Protein AF-A0A8K0P2L7-F1 (afdb_monomer_lite)

Structure (mmCIF, N/CA/C/O backbone):
data_AF-A0A8K0P2L7-F1
#
_entry.id   AF-A0A8K0P2L7-F1
#
loop_
_atom_site.group_PDB
_atom_site.id
_atom_site.type_symbol
_atom_site.label_atom_id
_atom_site.label_alt_id
_atom_site.label_comp_id
_atom_site.label_asym_id
_atom_site.label_entity_id
_atom_site.label_seq_id
_atom_site.pdbx_PDB_ins_code
_atom_site.Cartn_x
_atom_site.Cartn_y
_atom_site.Cartn_z
_atom_site.occupancy
_atom_site.B_iso_or_equiv
_atom_site.auth_seq_id
_atom_site.auth_comp_id
_atom_site.auth_asym_id
_atom_site.auth_atom_id
_atom_site.pdbx_PDB_model_num
ATOM 1 N N . MET A 1 1 ? 2.813 3.878 -23.307 1.00 65.50 1 MET A N 1
ATOM 2 C CA . MET A 1 1 ? 2.530 2.585 -22.646 1.00 65.50 1 MET A CA 1
ATOM 3 C C . MET A 1 1 ? 1.794 2.902 -21.354 1.00 65.50 1 MET A C 1
ATOM 5 O O . MET A 1 1 ? 2.188 3.857 -20.702 1.00 65.50 1 MET A O 1
ATOM 9 N N . ASP A 1 2 ? 0.706 2.200 -21.040 1.00 78.62 2 ASP A N 1
ATOM 10 C CA . ASP A 1 2 ? -0.056 2.421 -19.802 1.00 78.62 2 ASP A CA 1
ATOM 11 C C . ASP A 1 2 ? 0.559 1.579 -18.675 1.00 78.62 2 ASP A C 1
ATOM 13 O O . ASP A 1 2 ? 0.504 0.353 -18.743 1.00 78.62 2 ASP A O 1
ATOM 17 N N . LEU A 1 3 ? 1.188 2.238 -17.697 1.00 82.69 3 LEU A N 1
ATOM 18 C CA . LEU A 1 3 ? 1.918 1.606 -16.586 1.00 82.69 3 LEU A CA 1
ATOM 19 C C . LEU A 1 3 ? 1.043 1.357 -15.349 1.00 82.69 3 LEU A C 1
ATOM 21 O O . LEU A 1 3 ? 1.538 0.894 -14.324 1.00 82.69 3 LEU A O 1
ATOM 25 N N . ARG A 1 4 ? -0.254 1.668 -15.427 1.00 87.62 4 ARG A N 1
ATOM 26 C CA . ARG A 1 4 ? -1.187 1.476 -14.314 1.00 87.62 4 ARG A CA 1
ATOM 27 C C . ARG A 1 4 ? -1.391 0.001 -14.006 1.00 87.62 4 ARG A C 1
ATOM 29 O O . ARG A 1 4 ? -1.474 -0.832 -14.912 1.00 87.62 4 ARG A O 1
ATOM 36 N N . MET A 1 5 ? -1.571 -0.295 -12.724 1.00 82.06 5 MET A N 1
ATOM 37 C CA . MET A 1 5 ? -1.942 -1.613 -12.228 1.00 82.06 5 MET A CA 1
ATOM 38 C C . MET A 1 5 ? -3.303 -2.003 -12.808 1.00 82.06 5 MET A C 1
ATOM 40 O O . MET A 1 5 ? -4.301 -1.305 -12.616 1.00 82.06 5 MET A O 1
ATOM 44 N N . LYS A 1 6 ? -3.311 -3.103 -13.563 1.00 79.12 6 LYS A N 1
ATOM 45 C CA . LYS A 1 6 ? -4.465 -3.557 -14.341 1.00 79.12 6 LYS A CA 1
ATOM 46 C C . LYS A 1 6 ? -5.395 -4.421 -13.506 1.00 79.12 6 LYS A C 1
ATOM 48 O O . LYS A 1 6 ? -4.976 -5.490 -13.077 1.00 79.12 6 LYS A O 1
ATOM 53 N N . HIS A 1 7 ? -6.646 -4.011 -13.337 1.00 76.81 7 HIS A N 1
ATOM 54 C CA . HIS A 1 7 ? -7.665 -4.798 -12.652 1.00 76.81 7 HIS A CA 1
ATOM 55 C C . HIS A 1 7 ? -8.026 -6.086 -13.434 1.00 76.81 7 HIS A C 1
ATOM 57 O O . HIS A 1 7 ? -8.167 -6.031 -14.659 1.00 76.81 7 HIS A O 1
ATOM 63 N N . PRO A 1 8 ? -8.201 -7.242 -12.760 1.00 71.75 8 PRO A N 1
ATOM 64 C CA . PRO A 1 8 ? -7.876 -7.506 -11.356 1.00 71.75 8 PRO A CA 1
ATOM 65 C C . PRO A 1 8 ? -6.360 -7.653 -11.143 1.00 71.75 8 PRO A C 1
ATOM 67 O O . PRO A 1 8 ? -5.653 -8.180 -12.002 1.00 71.75 8 PRO A O 1
ATOM 70 N N . PHE A 1 9 ? -5.868 -7.227 -9.979 1.00 71.06 9 PHE A N 1
ATOM 71 C CA . PHE A 1 9 ? -4.461 -7.361 -9.596 1.00 71.06 9 PHE A CA 1
ATOM 72 C C . PHE A 1 9 ? -4.335 -7.858 -8.153 1.00 71.06 9 PHE A C 1
ATOM 74 O O . PHE A 1 9 ? -5.258 -7.725 -7.352 1.00 71.06 9 PHE A O 1
ATOM 81 N N . CYS A 1 10 ? -3.160 -8.385 -7.825 1.00 67.06 10 CYS A N 1
ATOM 82 C CA . CYS A 1 10 ? -2.731 -8.681 -6.466 1.00 67.06 10 CYS A CA 1
ATOM 83 C C . CYS A 1 10 ? -1.320 -8.111 -6.293 1.00 67.06 10 CYS A C 1
ATOM 85 O O . CYS A 1 10 ? -0.491 -8.248 -7.194 1.00 67.06 10 CYS A O 1
ATOM 87 N N . ALA A 1 11 ? -1.058 -7.446 -5.170 1.00 76.38 11 ALA A N 1
ATOM 88 C CA . ALA A 1 11 ? 0.242 -6.864 -4.863 1.00 76.38 11 ALA A CA 1
ATOM 89 C C . ALA A 1 11 ? 0.663 -7.250 -3.444 1.00 76.38 11 ALA A C 1
ATOM 91 O O . ALA A 1 11 ? -0.151 -7.233 -2.523 1.00 76.38 11 ALA A O 1
ATOM 92 N N . LEU A 1 12 ? 1.947 -7.568 -3.278 1.00 76.06 12 LEU A N 1
ATOM 93 C CA . LEU A 1 12 ? 2.574 -7.773 -1.978 1.00 76.06 12 LEU A CA 1
ATOM 94 C C . LEU A 1 12 ? 3.525 -6.608 -1.712 1.00 76.06 12 LEU A C 1
ATOM 96 O O . LEU A 1 12 ? 4.488 -6.412 -2.453 1.00 76.06 12 LEU A O 1
ATOM 100 N N . ILE A 1 13 ? 3.267 -5.860 -0.642 1.00 77.38 13 ILE A N 1
ATOM 101 C CA . ILE A 1 13 ? 4.152 -4.799 -0.161 1.00 77.38 13 ILE A CA 1
ATOM 102 C C . ILE A 1 13 ? 4.829 -5.320 1.101 1.00 77.38 13 ILE A C 1
ATOM 104 O O . ILE A 1 13 ? 4.200 -5.454 2.147 1.00 77.38 13 ILE A O 1
ATOM 108 N N . ALA A 1 14 ? 6.116 -5.639 0.993 1.00 76.75 14 ALA A N 1
ATOM 109 C CA . ALA A 1 14 ? 6.893 -6.227 2.075 1.00 76.75 14 ALA A CA 1
ATOM 110 C C . ALA A 1 14 ? 8.092 -5.347 2.440 1.00 76.75 14 ALA A C 1
ATOM 112 O O . ALA A 1 14 ? 8.684 -4.686 1.589 1.00 76.75 14 ALA A O 1
ATOM 113 N N . GLY A 1 15 ? 8.452 -5.362 3.719 1.00 71.62 15 GLY A N 1
ATOM 114 C CA . GLY A 1 15 ? 9.572 -4.613 4.276 1.00 71.62 15 GLY A CA 1
ATOM 115 C C . GLY A 1 15 ? 9.569 -4.660 5.807 1.00 71.62 15 GLY A C 1
ATOM 116 O O . GLY A 1 15 ? 8.518 -4.943 6.397 1.00 71.62 15 GLY A O 1
ATOM 117 N N . PRO A 1 16 ? 10.709 -4.412 6.478 1.00 71.12 16 PRO A N 1
ATOM 118 C CA . PRO A 1 16 ? 10.789 -4.470 7.937 1.00 71.12 16 PRO A CA 1
ATOM 119 C C . PRO A 1 16 ? 9.878 -3.428 8.606 1.00 71.12 16 PRO A C 1
ATOM 121 O O . PRO A 1 16 ? 9.343 -2.520 7.957 1.00 71.12 16 PRO A O 1
ATOM 124 N N . SER A 1 17 ? 9.657 -3.555 9.915 1.00 73.00 17 SER A N 1
ATOM 125 C CA . SER A 1 17 ? 8.932 -2.536 10.686 1.00 73.00 17 SER A CA 1
ATOM 126 C C . SER A 1 17 ? 9.570 -1.156 10.482 1.00 73.00 17 SER A C 1
ATOM 128 O O . SER A 1 17 ? 10.789 -1.037 10.361 1.00 73.00 17 SER A O 1
ATOM 130 N N . SER A 1 18 ? 8.734 -0.121 10.380 1.00 72.81 18 SER A N 1
ATOM 131 C CA . SER A 1 18 ? 9.151 1.276 10.164 1.00 72.81 18 SER A C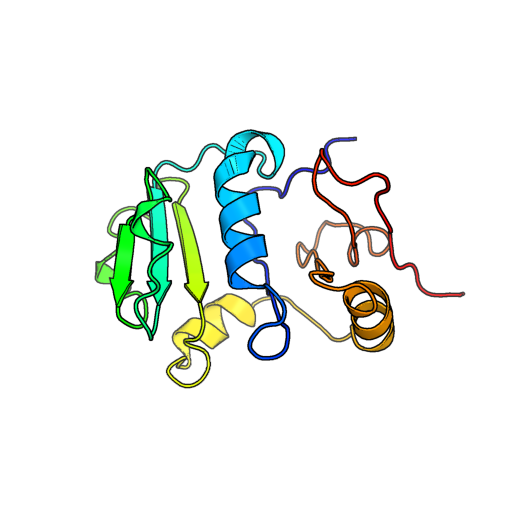A 1
ATOM 132 C C . SER A 1 18 ? 9.861 1.593 8.835 1.00 72.81 18 SER A C 1
ATOM 134 O O . SER A 1 18 ? 10.415 2.678 8.690 1.00 72.81 18 SER A O 1
ATOM 136 N N . CYS A 1 19 ? 9.806 0.720 7.821 1.00 77.94 19 CYS A N 1
ATOM 137 C CA . CYS A 1 19 ? 10.398 1.013 6.503 1.00 77.94 19 CYS A CA 1
ATOM 138 C C . CYS A 1 19 ? 9.503 1.849 5.563 1.00 77.94 19 CYS A C 1
ATOM 140 O O . CYS A 1 19 ? 9.895 2.133 4.435 1.00 77.94 19 CYS A O 1
ATOM 142 N N . GLY A 1 20 ? 8.296 2.230 6.002 1.00 80.50 20 GLY A N 1
ATOM 143 C CA . GLY A 1 20 ? 7.384 3.081 5.228 1.00 80.50 20 GLY A CA 1
ATOM 144 C C . GLY A 1 20 ? 6.323 2.357 4.391 1.00 80.50 20 GLY A C 1
ATOM 145 O O . GLY A 1 20 ? 5.711 3.000 3.549 1.00 80.50 20 GLY A O 1
ATOM 146 N N . LYS A 1 21 ? 6.050 1.062 4.618 1.00 83.75 21 LYS A N 1
ATOM 147 C CA . LYS A 1 21 ? 4.986 0.313 3.903 1.00 83.75 21 LYS A CA 1
ATOM 148 C C . LYS A 1 21 ? 3.635 1.023 3.958 1.00 83.75 21 LYS A C 1
ATOM 150 O O . LYS A 1 21 ? 2.999 1.265 2.943 1.00 83.75 21 LYS A O 1
ATOM 155 N N . THR A 1 22 ? 3.237 1.412 5.157 1.00 82.00 22 THR A N 1
ATOM 156 C CA . THR A 1 22 ? 1.970 2.084 5.405 1.00 82.00 22 THR A CA 1
ATOM 157 C C . THR A 1 22 ? 1.899 3.446 4.697 1.00 82.00 22 THR A C 1
ATOM 159 O O . THR A 1 22 ? 0.876 3.793 4.111 1.00 82.00 22 THR A O 1
ATOM 162 N N . PHE A 1 23 ? 3.021 4.174 4.639 1.00 84.31 23 PHE A N 1
ATOM 163 C CA . PHE A 1 23 ? 3.152 5.413 3.862 1.00 84.31 23 PHE A CA 1
ATOM 164 C C . PHE A 1 23 ? 3.081 5.168 2.345 1.00 84.31 23 PHE A C 1
ATOM 166 O O . PHE A 1 23 ? 2.490 5.945 1.600 1.00 84.31 23 PHE A O 1
ATOM 173 N N . LEU A 1 24 ? 3.654 4.064 1.868 1.00 86.50 24 LEU A N 1
ATOM 174 C CA . LEU A 1 24 ? 3.569 3.668 0.466 1.00 86.50 24 LEU A CA 1
ATOM 175 C C . LEU A 1 24 ? 2.118 3.397 0.052 1.00 86.50 24 LEU A C 1
ATOM 177 O O . LEU A 1 24 ? 1.659 3.876 -0.985 1.00 86.50 24 LEU A O 1
ATOM 181 N N . VAL A 1 25 ? 1.391 2.652 0.885 1.00 88.69 25 VAL A N 1
ATOM 182 C CA . VAL A 1 25 ? -0.021 2.332 0.661 1.00 88.69 25 VAL A CA 1
ATOM 183 C C . VAL A 1 25 ? -0.877 3.596 0.697 1.00 88.69 25 VAL A C 1
ATOM 185 O O . VAL A 1 25 ? -1.715 3.784 -0.183 1.00 88.69 25 VAL A O 1
ATOM 188 N N . SER A 1 26 ? -0.647 4.509 1.643 1.00 87.00 26 SER A N 1
ATOM 189 C CA . SER A 1 26 ? -1.386 5.775 1.677 1.00 87.00 26 SER A CA 1
ATOM 190 C C . SER A 1 26 ? -1.130 6.620 0.421 1.00 87.00 26 SER A C 1
ATOM 192 O O . SER A 1 26 ? -2.078 7.147 -0.160 1.00 87.00 26 SER A O 1
ATOM 194 N N . ARG A 1 27 ? 0.112 6.668 -0.085 1.00 88.25 27 ARG A N 1
ATOM 195 C CA . ARG A 1 27 ? 0.455 7.362 -1.341 1.00 88.25 27 ARG A CA 1
ATOM 196 C C . ARG A 1 27 ? -0.219 6.728 -2.564 1.00 88.25 27 ARG A C 1
ATOM 198 O O . ARG A 1 27 ? -0.687 7.471 -3.430 1.00 88.25 27 ARG A O 1
ATOM 205 N N . LEU A 1 28 ? -0.343 5.395 -2.613 1.00 89.62 28 LEU A N 1
ATOM 206 C CA . LEU A 1 28 ? -1.129 4.686 -3.638 1.00 89.62 28 LEU A CA 1
ATOM 207 C C . LEU A 1 28 ? -2.604 5.100 -3.603 1.00 89.62 28 LEU A C 1
ATOM 209 O O . LEU A 1 28 ? -3.204 5.332 -4.654 1.00 89.62 28 LEU A O 1
ATOM 213 N N . LEU A 1 29 ? -3.185 5.214 -2.406 1.00 89.62 29 LEU A N 1
ATOM 214 C CA . LEU A 1 29 ? -4.588 5.593 -2.238 1.00 89.62 29 LEU A CA 1
ATOM 215 C C . LEU A 1 29 ? -4.859 7.045 -2.643 1.00 89.62 29 LEU A C 1
ATOM 217 O O . LEU A 1 29 ? -5.881 7.315 -3.275 1.00 89.62 29 LEU A O 1
ATOM 221 N N . THR A 1 30 ? -3.939 7.961 -2.349 1.00 89.12 30 THR A N 1
ATOM 222 C CA . THR A 1 30 ? -4.044 9.367 -2.772 1.00 89.12 30 THR A CA 1
ATOM 223 C C . THR A 1 30 ? -3.975 9.518 -4.295 1.00 89.12 30 THR A C 1
ATOM 225 O O . THR A 1 30 ? -4.616 10.403 -4.856 1.00 89.12 30 THR A O 1
ATOM 228 N N . HIS A 1 31 ? -3.263 8.623 -4.987 1.00 89.31 31 HIS A N 1
ATOM 229 C CA . HIS A 1 31 ? -3.073 8.670 -6.441 1.00 89.31 31 HIS A CA 1
ATOM 230 C C . HIS A 1 31 ? -3.861 7.593 -7.204 1.00 89.31 31 HIS A C 1
ATOM 232 O O . HIS A 1 31 ? -3.486 7.246 -8.325 1.00 89.31 31 HIS A O 1
ATOM 238 N N . LYS A 1 32 ? -4.972 7.073 -6.650 1.00 88.38 32 LYS A N 1
ATOM 239 C CA . LYS A 1 32 ? -5.741 5.946 -7.228 1.00 88.38 32 LYS A CA 1
ATOM 240 C C . LYS A 1 32 ? -5.946 6.040 -8.745 1.00 88.38 32 LYS A C 1
ATOM 242 O O . LYS A 1 32 ? -5.632 5.094 -9.459 1.00 88.38 32 LYS A O 1
ATOM 247 N N . ALA A 1 33 ? -6.411 7.187 -9.244 1.00 87.38 33 ALA A N 1
ATOM 248 C CA . ALA A 1 33 ? -6.718 7.388 -10.665 1.00 87.38 33 ALA A CA 1
ATOM 249 C C . ALA A 1 33 ? -5.496 7.255 -11.601 1.00 87.38 33 ALA A C 1
ATOM 251 O O . ALA A 1 33 ? -5.646 6.914 -12.777 1.00 87.38 33 ALA A O 1
ATOM 252 N N . HIS A 1 34 ? -4.294 7.518 -11.082 1.00 89.38 34 HIS A N 1
ATOM 253 C CA . HIS A 1 34 ? -3.031 7.425 -11.816 1.00 89.38 34 HIS A CA 1
ATOM 254 C C . HIS A 1 34 ? -2.292 6.110 -11.582 1.00 89.38 34 HIS A C 1
ATOM 256 O O . HIS A 1 34 ? -1.425 5.778 -12.381 1.00 89.38 34 HIS A O 1
ATOM 262 N N . MET A 1 35 ? -2.628 5.371 -10.522 1.00 89.81 35 MET A N 1
ATOM 263 C CA . MET A 1 35 ? -1.981 4.104 -10.172 1.00 89.81 35 MET A CA 1
ATOM 264 C C . MET A 1 35 ? -2.743 2.889 -10.700 1.00 89.81 35 MET A C 1
ATOM 266 O O . MET A 1 35 ? -2.124 1.887 -11.050 1.00 89.81 35 MET A O 1
ATOM 270 N N . PHE A 1 36 ? -4.070 2.979 -10.805 1.00 90.31 36 PHE A N 1
ATOM 271 C CA . PHE A 1 36 ? -4.938 1.876 -11.214 1.00 90.31 36 PHE A CA 1
ATOM 272 C C . PHE A 1 36 ? -5.706 2.229 -12.484 1.00 90.31 36 PHE A C 1
ATOM 274 O O . PHE A 1 36 ? -6.068 3.382 -12.723 1.00 90.31 36 PHE A O 1
ATOM 281 N N . ASP A 1 37 ? -5.959 1.233 -13.329 1.00 90.19 37 ASP A N 1
ATOM 282 C CA . ASP A 1 37 ? -6.761 1.422 -14.541 1.00 90.19 37 ASP A CA 1
ATOM 283 C C . ASP A 1 37 ? -8.276 1.373 -14.299 1.00 90.19 37 ASP A C 1
ATOM 285 O O . ASP A 1 37 ? -9.051 1.637 -15.218 1.00 90.19 37 ASP A O 1
ATOM 289 N N . VAL A 1 38 ? -8.678 1.075 -13.062 1.00 86.12 38 VAL A N 1
ATOM 290 C CA . VAL A 1 38 ? -10.062 1.005 -12.600 1.00 86.12 38 VAL A CA 1
ATOM 291 C C . VAL A 1 38 ? -10.328 2.060 -11.532 1.00 86.12 38 VAL A C 1
ATOM 293 O O . VAL A 1 38 ? -9.451 2.405 -10.739 1.00 86.12 38 VAL A O 1
ATOM 296 N N . ASN A 1 39 ? -11.569 2.539 -11.482 1.00 88.75 39 ASN A N 1
ATOM 297 C CA . ASN A 1 39 ? -12.051 3.334 -10.364 1.00 88.75 39 ASN A CA 1
ATOM 298 C C . ASN A 1 39 ? -12.712 2.410 -9.332 1.00 88.75 39 ASN A C 1
ATOM 300 O O . ASN A 1 39 ? -13.736 1.791 -9.630 1.00 88.75 39 ASN A O 1
ATOM 304 N N . PHE A 1 40 ? -12.122 2.289 -8.143 1.00 87.19 40 PHE A N 1
ATOM 305 C CA . PHE A 1 40 ? -12.691 1.456 -7.084 1.00 87.19 40 PHE A CA 1
ATOM 306 C C . PHE A 1 40 ? -13.946 2.102 -6.510 1.00 87.19 40 PHE A C 1
ATOM 308 O O . PHE A 1 40 ? -13.929 3.270 -6.129 1.00 87.19 40 PHE A O 1
ATOM 315 N N . GLN A 1 41 ? -15.014 1.318 -6.397 1.00 85.69 41 GLN A N 1
ATOM 316 C CA . GLN A 1 41 ? -16.240 1.750 -5.725 1.00 85.69 41 GLN A CA 1
ATOM 317 C C . GLN A 1 41 ? -16.109 1.668 -4.206 1.00 85.69 41 GLN A C 1
ATOM 319 O O . GLN A 1 41 ? -16.798 2.386 -3.487 1.00 85.69 41 GLN A O 1
ATOM 324 N N . SER A 1 42 ? -15.220 0.802 -3.711 1.00 83.25 42 SER A N 1
ATOM 325 C CA . SER A 1 42 ? -14.929 0.707 -2.287 1.00 83.25 42 SER A CA 1
ATOM 326 C C . SER A 1 42 ? -13.458 0.393 -2.021 1.00 83.25 42 SER A C 1
ATOM 328 O O . SER A 1 42 ? -12.763 -0.238 -2.823 1.00 83.25 42 SER A O 1
ATOM 330 N N . THR A 1 43 ? -12.952 0.885 -0.895 1.00 89.00 43 THR A N 1
ATOM 331 C CA . THR A 1 43 ? -11.614 0.574 -0.390 1.00 89.00 43 THR A CA 1
ATOM 332 C C . THR A 1 43 ? -11.738 0.183 1.069 1.00 89.00 43 THR A C 1
ATOM 334 O O . THR A 1 43 ? -12.276 0.947 1.870 1.00 89.00 43 THR A O 1
ATOM 337 N N . VAL A 1 44 ? -11.248 -1.005 1.403 1.00 86.06 44 VAL A N 1
ATOM 338 C CA . VAL A 1 44 ? -11.258 -1.546 2.760 1.00 86.06 44 VAL A CA 1
ATOM 339 C C . VAL A 1 44 ? -9.819 -1.748 3.206 1.00 86.06 44 VAL A C 1
ATOM 341 O O . VAL A 1 44 ? -9.031 -2.368 2.493 1.00 86.06 44 VAL A O 1
ATOM 344 N N . TRP A 1 45 ? -9.482 -1.211 4.372 1.00 88.69 45 TRP A N 1
ATOM 345 C CA . TRP A 1 45 ? -8.176 -1.356 4.994 1.00 88.69 45 TRP A CA 1
ATOM 346 C C . TRP A 1 45 ? -8.322 -2.154 6.284 1.00 88.69 45 TRP A C 1
ATOM 348 O O . TRP A 1 45 ? -8.853 -1.665 7.279 1.00 88.69 45 TRP A O 1
ATOM 358 N N . CYS A 1 46 ? -7.835 -3.387 6.247 1.00 85.56 46 CYS A N 1
ATOM 359 C CA . CYS A 1 46 ? -7.762 -4.296 7.378 1.00 85.56 46 CYS A CA 1
ATOM 360 C C . CYS A 1 46 ? -6.442 -4.088 8.131 1.00 85.56 46 CYS A C 1
ATOM 362 O O . CYS A 1 46 ? -5.384 -4.105 7.497 1.00 85.56 46 CYS A O 1
ATOM 364 N N . TYR A 1 47 ? -6.494 -3.879 9.447 1.00 86.38 47 TYR A N 1
ATOM 365 C CA . TYR A 1 47 ? -5.321 -3.581 10.280 1.00 86.38 47 TYR A CA 1
ATOM 366 C C . TYR A 1 47 ? -5.351 -4.330 11.621 1.00 86.38 47 TYR A C 1
ATOM 368 O O . TYR A 1 47 ? -6.422 -4.690 12.105 1.00 86.38 47 TYR A O 1
ATOM 376 N N . SER A 1 48 ? -4.188 -4.548 12.238 1.00 80.81 48 SER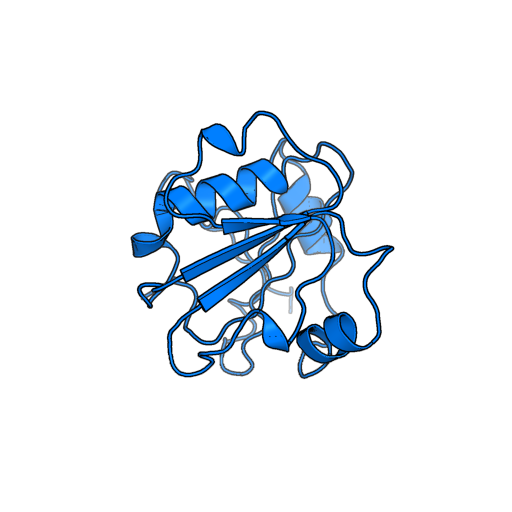 A N 1
ATOM 377 C CA . SER A 1 48 ? -4.063 -5.064 13.615 1.00 80.81 48 SER A CA 1
ATOM 378 C C . SER A 1 48 ? -3.970 -3.941 14.652 1.00 80.81 48 SER A C 1
ATOM 380 O O . SER A 1 48 ? -4.629 -3.995 15.684 1.00 80.81 48 SER A O 1
ATOM 382 N N . GLU A 1 49 ? -3.204 -2.889 14.359 1.00 81.75 49 GLU A N 1
ATOM 383 C CA . GLU A 1 49 ? -3.031 -1.729 15.238 1.00 81.75 49 GLU A CA 1
ATOM 384 C C . GLU A 1 49 ? -3.547 -0.438 14.586 1.00 81.75 49 GLU A C 1
ATOM 386 O O . GLU A 1 49 ? -3.286 -0.146 13.412 1.00 81.75 49 GLU A O 1
ATOM 391 N N . CYS A 1 50 ? -4.315 0.344 15.353 1.00 79.31 50 CYS A N 1
ATOM 392 C CA . CYS A 1 50 ? -4.833 1.628 14.893 1.00 79.31 50 CYS A CA 1
ATOM 393 C C . CYS A 1 50 ? -3.702 2.660 14.813 1.00 79.31 50 CYS A C 1
ATOM 395 O O . CYS A 1 50 ? -2.972 2.860 15.785 1.00 79.31 50 CYS A O 1
ATOM 397 N N . GLN A 1 51 ? -3.575 3.342 13.674 1.00 78.06 51 GLN A N 1
ATOM 398 C CA . GLN A 1 51 ? -2.546 4.354 13.458 1.00 78.06 51 GLN A CA 1
ATOM 399 C C . GLN A 1 51 ? -3.178 5.735 13.282 1.00 78.06 51 GLN A C 1
ATOM 401 O O . GLN A 1 51 ? -4.174 5.903 12.583 1.00 78.06 51 GLN A O 1
ATOM 406 N N . THR A 1 52 ? -2.552 6.755 13.867 1.00 78.44 52 THR A N 1
ATOM 407 C CA . THR A 1 52 ? -3.067 8.137 13.896 1.00 78.44 52 THR A CA 1
ATOM 408 C C . THR A 1 52 ? -3.268 8.764 12.517 1.00 78.44 52 THR A C 1
ATOM 410 O O . THR A 1 52 ? -4.039 9.706 12.376 1.00 78.44 52 THR A O 1
ATOM 413 N N . PHE A 1 53 ? -2.589 8.269 11.479 1.00 79.81 53 PHE A N 1
ATOM 414 C CA . PHE A 1 53 ? -2.734 8.811 10.130 1.00 79.81 53 PHE A CA 1
ATOM 415 C C . PHE A 1 53 ? -3.990 8.292 9.404 1.00 79.81 53 PHE A C 1
ATOM 417 O O . PHE A 1 53 ? -4.331 8.847 8.360 1.00 79.81 53 PHE A O 1
ATOM 424 N N . TYR A 1 54 ? -4.686 7.266 9.912 1.00 83.50 54 TYR A N 1
ATOM 425 C CA . TYR A 1 54 ? -5.900 6.728 9.277 1.00 83.50 54 TYR A CA 1
ATOM 426 C C . TYR A 1 54 ? -6.966 7.811 9.065 1.00 83.50 54 TYR A C 1
ATOM 428 O O . TYR A 1 54 ? -7.578 7.865 8.001 1.00 83.50 54 TYR A O 1
ATOM 436 N N . ASP A 1 55 ? -7.075 8.757 10.001 1.00 81.62 55 ASP A N 1
ATOM 437 C CA . ASP A 1 55 ? -7.996 9.901 9.931 1.00 81.62 55 ASP A CA 1
ATOM 438 C C . ASP A 1 55 ? -7.725 10.841 8.741 1.00 81.62 55 ASP A C 1
ATOM 440 O O . ASP A 1 55 ? -8.580 11.637 8.348 1.00 81.62 55 ASP A O 1
ATOM 444 N N . THR A 1 56 ? -6.531 10.767 8.148 1.00 84.81 56 THR A N 1
ATOM 445 C CA . THR A 1 56 ? -6.150 11.588 6.989 1.00 84.81 56 THR A CA 1
ATOM 446 C C . THR A 1 56 ? -6.632 11.002 5.662 1.00 84.81 56 THR A C 1
ATOM 448 O O . THR A 1 56 ? -6.705 11.722 4.662 1.00 84.81 56 THR A O 1
ATOM 451 N N . LEU A 1 57 ? -6.985 9.712 5.637 1.00 85.50 57 LEU A N 1
ATOM 452 C CA . LEU A 1 57 ? -7.415 9.007 4.437 1.00 85.50 57 LEU A CA 1
ATOM 453 C C . LEU A 1 57 ? -8.936 9.052 4.298 1.00 85.50 57 LEU A C 1
ATOM 455 O O . LEU A 1 57 ? -9.678 8.463 5.080 1.00 85.50 57 LEU A O 1
ATOM 459 N N . LYS A 1 58 ? -9.403 9.735 3.251 1.00 83.81 58 LYS A N 1
ATOM 460 C CA . LYS A 1 58 ? -10.821 9.768 2.879 1.00 83.81 58 LYS A CA 1
ATOM 461 C C . LYS A 1 58 ? -11.185 8.545 2.044 1.00 83.81 58 LYS A C 1
ATOM 463 O O . LYS A 1 58 ? -10.339 7.992 1.343 1.00 83.81 58 LYS A O 1
ATOM 468 N N . ASP A 1 59 ? -12.455 8.153 2.098 1.00 86.88 59 ASP A N 1
ATOM 469 C CA . ASP A 1 59 ? -13.019 7.076 1.274 1.00 86.88 59 ASP A CA 1
ATOM 470 C C . ASP A 1 59 ? -12.327 5.713 1.482 1.00 86.88 59 ASP A C 1
ATOM 472 O O . ASP A 1 59 ? -12.159 4.916 0.552 1.00 86.88 59 ASP A O 1
ATOM 476 N N . VAL A 1 60 ? -11.912 5.449 2.726 1.00 89.62 60 VAL A N 1
ATOM 477 C CA . VAL A 1 60 ? -11.356 4.171 3.180 1.00 89.62 60 VAL A CA 1
ATOM 478 C C . VAL A 1 60 ? -12.160 3.683 4.379 1.00 89.62 60 VAL A C 1
ATOM 480 O O . VAL A 1 60 ? -12.319 4.397 5.367 1.00 89.62 60 VAL A O 1
ATOM 483 N N . LYS A 1 61 ? -12.664 2.450 4.303 1.00 88.69 61 LYS A N 1
ATOM 484 C CA . LYS A 1 61 ? -13.274 1.766 5.443 1.00 88.69 61 LYS A CA 1
ATOM 485 C C . LYS A 1 61 ? -12.185 1.018 6.205 1.00 88.69 61 LYS A C 1
ATOM 487 O O . LYS A 1 61 ? -11.650 0.037 5.696 1.00 88.69 61 LYS A O 1
ATOM 492 N N . PHE A 1 62 ? -11.890 1.464 7.417 1.00 88.88 62 PHE A N 1
ATOM 493 C CA . PHE A 1 62 ? -10.951 0.794 8.311 1.00 88.88 62 PHE A CA 1
ATOM 494 C C . PHE A 1 62 ? -11.659 -0.319 9.090 1.00 88.88 62 PHE A C 1
ATOM 496 O O . PHE A 1 62 ? -12.752 -0.114 9.621 1.00 88.88 62 PHE A O 1
ATOM 503 N N . VAL A 1 63 ? -11.058 -1.507 9.115 1.00 86.31 63 VAL A N 1
ATOM 504 C CA . VAL A 1 63 ? -11.572 -2.698 9.802 1.00 86.31 63 VAL A CA 1
ATOM 505 C C . VAL A 1 63 ? -10.440 -3.312 10.614 1.00 86.31 63 VAL A C 1
ATOM 507 O O . VAL A 1 63 ? -9.374 -3.594 10.077 1.00 86.31 63 VAL A O 1
ATOM 510 N N . GLU A 1 64 ? -10.660 -3.519 11.906 1.00 87.19 64 GLU A N 1
ATOM 511 C CA . GLU A 1 64 ? -9.701 -4.233 12.746 1.00 87.19 64 GLU A CA 1
ATOM 512 C C . GLU A 1 64 ? -9.795 -5.745 12.482 1.00 87.19 64 GLU A C 1
ATOM 514 O O . GLU A 1 64 ? -10.888 -6.316 12.459 1.00 87.19 64 GLU A O 1
ATOM 519 N N . GLY A 1 65 ? -8.650 -6.396 12.283 1.00 82.75 65 GLY A N 1
ATOM 520 C CA . GLY A 1 65 ? -8.550 -7.825 12.000 1.00 82.75 65 GLY A CA 1
ATOM 521 C C . GLY A 1 65 ? -8.720 -8.199 10.523 1.00 82.75 65 GLY A C 1
ATOM 522 O O . GLY A 1 65 ? -8.743 -7.357 9.625 1.00 82.75 65 GLY A O 1
ATOM 523 N N . LEU A 1 66 ? -8.786 -9.509 10.258 1.00 73.75 66 LEU A N 1
ATOM 524 C CA . LEU A 1 66 ? -8.905 -10.039 8.900 1.00 73.75 66 LEU A CA 1
ATOM 525 C C . LEU A 1 66 ? -10.284 -9.760 8.277 1.00 73.75 66 LEU A C 1
ATOM 527 O O . LEU A 1 66 ? -11.297 -9.826 8.975 1.00 73.75 66 LEU A O 1
ATOM 531 N N . PRO A 1 67 ? -10.344 -9.563 6.947 1.00 68.69 67 PRO A N 1
ATOM 532 C CA . PRO A 1 67 ? -11.607 -9.416 6.234 1.00 68.69 67 PRO A CA 1
ATOM 533 C C . PRO A 1 67 ? -12.494 -10.663 6.401 1.00 68.69 67 PRO A C 1
ATOM 535 O O . PRO A 1 67 ? -12.056 -11.783 6.115 1.00 68.69 67 PRO A O 1
ATOM 538 N N . ASN A 1 68 ? -13.756 -10.499 6.816 1.00 65.31 68 ASN A N 1
ATOM 539 C CA . ASN A 1 68 ? -14.731 -11.587 6.745 1.00 65.31 68 ASN A CA 1
ATOM 540 C C . ASN A 1 68 ? -15.309 -11.657 5.327 1.00 65.31 68 ASN A C 1
ATOM 542 O O . ASN A 1 68 ? -15.669 -10.640 4.747 1.00 65.31 68 ASN A O 1
ATOM 546 N N . VAL A 1 69 ? -15.451 -12.859 4.767 1.00 54.81 69 VAL A N 1
ATOM 547 C CA . VAL A 1 69 ? -16.025 -13.075 3.424 1.00 54.81 69 VAL A CA 1
ATOM 548 C C . VAL A 1 69 ? -17.436 -12.479 3.313 1.00 54.81 69 VAL A C 1
ATOM 550 O O . VAL A 1 69 ? -17.822 -11.992 2.254 1.00 54.81 69 VAL A O 1
ATOM 553 N N . ASN A 1 70 ? -18.175 -12.450 4.424 1.00 54.12 70 ASN A N 1
ATOM 554 C CA . ASN A 1 70 ? -19.515 -11.871 4.491 1.00 54.12 70 ASN A CA 1
ATOM 555 C C . ASN A 1 70 ? -19.522 -10.330 4.536 1.00 54.12 70 ASN A C 1
ATOM 557 O O . ASN A 1 70 ? -20.564 -9.729 4.286 1.00 54.12 70 ASN A O 1
ATOM 561 N N . ASP A 1 71 ? -18.381 -9.685 4.811 1.00 58.09 71 ASP A N 1
ATOM 562 C CA . ASP A 1 71 ? -18.259 -8.219 4.824 1.00 58.09 71 ASP A CA 1
ATOM 563 C C . ASP A 1 71 ? -18.183 -7.622 3.409 1.00 58.09 71 ASP A C 1
ATOM 565 O O . ASP A 1 71 ? -18.290 -6.403 3.247 1.00 58.09 71 ASP A O 1
ATOM 569 N N . PHE A 1 72 ? -18.034 -8.473 2.386 1.00 58.41 72 PHE A N 1
ATOM 570 C CA . PHE A 1 72 ? -17.970 -8.104 0.970 1.00 58.41 72 PHE A CA 1
ATOM 571 C C . PHE A 1 72 ? -19.169 -8.698 0.212 1.00 58.41 72 PHE A C 1
ATOM 573 O O . PHE A 1 72 ? -19.009 -9.625 -0.583 1.00 58.41 72 PHE A O 1
ATOM 580 N N . PRO A 1 73 ? -20.395 -8.187 0.433 1.00 42.62 73 PRO A N 1
ATOM 581 C CA . PRO A 1 73 ? -21.602 -8.705 -0.215 1.00 42.62 73 PRO A CA 1
ATOM 582 C C . PRO A 1 73 ? -21.654 -8.435 -1.730 1.00 42.62 73 PRO A C 1
ATOM 584 O O . PRO A 1 73 ? -22.529 -8.960 -2.414 1.00 42.62 73 PRO A O 1
ATOM 587 N N . HIS A 1 74 ? -20.725 -7.637 -2.269 1.00 48.78 74 HIS A N 1
ATOM 588 C CA . HIS A 1 74 ? -20.690 -7.234 -3.673 1.00 48.78 74 HIS A CA 1
ATOM 589 C C . HIS A 1 74 ? -19.307 -7.492 -4.284 1.00 48.78 74 HIS A C 1
ATOM 591 O O . HIS A 1 74 ? -18.486 -6.588 -4.399 1.00 48.78 74 HIS A O 1
ATOM 597 N N . TRP A 1 75 ? -19.056 -8.731 -4.713 1.00 52.84 75 TRP A N 1
ATOM 598 C CA . TRP A 1 75 ? -17.910 -9.055 -5.580 1.00 52.84 75 TRP A CA 1
ATOM 599 C C . TRP A 1 75 ? -18.059 -8.477 -6.999 1.00 52.84 75 TRP A C 1
ATOM 601 O O . TRP A 1 75 ? -17.106 -8.480 -7.773 1.00 52.84 75 TRP A O 1
ATOM 611 N N . ASP A 1 76 ? -19.244 -7.957 -7.326 1.00 56.09 76 ASP A N 1
ATOM 612 C CA . ASP A 1 76 ? -19.584 -7.414 -8.641 1.00 56.09 76 ASP A CA 1
ATOM 613 C C . ASP A 1 76 ? -19.067 -5.983 -8.863 1.00 56.09 76 ASP A C 1
ATOM 615 O O . ASP A 1 76 ? -19.122 -5.472 -9.983 1.00 56.09 76 ASP A O 1
ATOM 619 N N . SER A 1 77 ? -18.554 -5.319 -7.818 1.00 68.06 77 SER A N 1
ATOM 620 C CA . SER A 1 77 ? -17.978 -3.979 -7.917 1.00 68.06 77 SER A CA 1
ATOM 621 C C . SER A 1 77 ? -16.468 -3.971 -7.648 1.00 68.06 77 SER A C 1
ATOM 623 O O . SER A 1 77 ? -15.992 -4.630 -6.718 1.00 68.06 77 SER A O 1
ATOM 625 N N . PRO A 1 78 ? -15.681 -3.192 -8.421 1.00 79.06 78 PRO A N 1
ATOM 626 C CA . PRO A 1 78 ? -14.247 -3.067 -8.196 1.00 79.06 78 PRO A CA 1
ATOM 627 C C . PRO A 1 78 ? -13.942 -2.581 -6.777 1.00 79.06 78 PRO A C 1
ATOM 629 O O . PRO A 1 78 ? -14.206 -1.428 -6.425 1.00 79.06 78 PRO A O 1
ATOM 632 N N . THR A 1 79 ? -13.359 -3.468 -5.975 1.00 79.94 79 THR A N 1
ATOM 633 C CA . THR A 1 79 ? -13.060 -3.238 -4.560 1.00 79.94 79 THR A CA 1
ATOM 634 C C . THR A 1 79 ? -11.573 -3.437 -4.304 1.00 79.94 79 THR A C 1
ATOM 636 O O . THR A 1 79 ? -10.987 -4.425 -4.748 1.00 79.94 79 THR A O 1
ATOM 639 N N . LEU A 1 80 ? -10.959 -2.484 -3.600 1.00 84.62 80 LEU A N 1
ATOM 640 C CA . LEU A 1 80 ? -9.566 -2.563 -3.170 1.00 84.62 80 LEU A CA 1
ATOM 641 C C . LEU A 1 80 ? -9.505 -3.000 -1.706 1.00 84.62 80 LEU A C 1
ATOM 643 O O . LEU A 1 80 ? -9.958 -2.267 -0.829 1.00 84.62 80 LEU A O 1
ATOM 647 N N . ILE A 1 81 ? -8.936 -4.176 -1.451 1.00 82.44 81 ILE A N 1
ATOM 648 C CA . ILE A 1 81 ? -8.723 -4.704 -0.099 1.00 82.44 81 ILE A CA 1
ATOM 649 C C . ILE A 1 81 ? -7.237 -4.583 0.235 1.00 82.44 81 ILE A C 1
ATOM 651 O O . ILE A 1 81 ? -6.389 -5.102 -0.492 1.00 82.44 81 ILE A O 1
ATOM 655 N N . ILE A 1 82 ? -6.932 -3.897 1.332 1.00 85.94 82 ILE A N 1
ATOM 656 C CA . ILE A 1 82 ? -5.591 -3.760 1.899 1.00 85.94 82 ILE A CA 1
ATOM 657 C C . ILE A 1 82 ? -5.548 -4.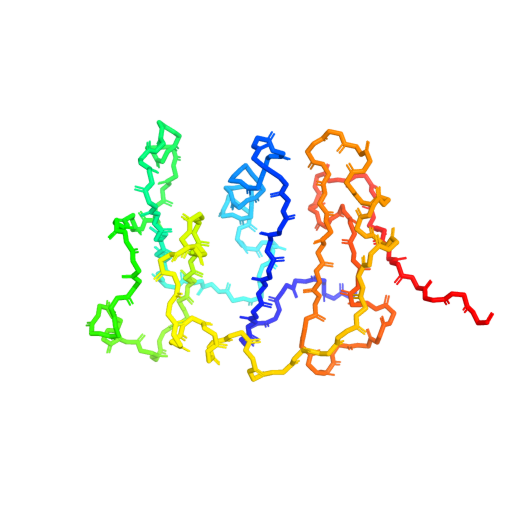561 3.195 1.00 85.94 82 ILE A C 1
ATOM 659 O O . ILE A 1 82 ? -6.429 -4.421 4.037 1.00 85.94 82 ILE A O 1
ATOM 663 N N . ILE A 1 83 ? -4.513 -5.381 3.351 1.00 80.69 83 ILE A N 1
ATOM 664 C CA . ILE A 1 83 ? -4.240 -6.149 4.566 1.00 80.69 83 ILE A CA 1
ATOM 665 C C . ILE A 1 83 ? -2.895 -5.647 5.099 1.00 80.69 83 ILE A C 1
ATOM 667 O O . ILE A 1 83 ? -1.857 -5.988 4.532 1.00 80.69 83 ILE A O 1
ATOM 671 N N . ASP A 1 84 ? -2.914 -4.799 6.129 1.00 80.94 84 ASP A N 1
ATOM 672 C CA . ASP A 1 84 ? -1.708 -4.225 6.741 1.00 80.94 84 ASP A CA 1
ATOM 673 C C . ASP A 1 84 ? -1.426 -4.890 8.088 1.00 80.94 84 ASP A C 1
ATOM 675 O O . ASP A 1 84 ? -2.297 -4.972 8.948 1.00 80.94 84 ASP A O 1
ATOM 679 N N . ASP A 1 85 ? -0.200 -5.383 8.235 1.00 71.56 85 ASP A N 1
ATOM 680 C CA . ASP A 1 85 ? 0.326 -6.023 9.445 1.00 71.56 85 ASP A CA 1
ATOM 681 C C . ASP A 1 85 ? -0.594 -7.076 10.098 1.00 71.56 85 ASP A C 1
ATOM 683 O O . ASP A 1 85 ? -0.761 -7.128 11.314 1.00 71.56 85 ASP A O 1
ATOM 687 N N . LEU A 1 86 ? -1.200 -7.922 9.258 1.00 67.00 86 LEU A N 1
ATOM 688 C CA . LEU A 1 86 ? -2.043 -9.055 9.665 1.00 67.00 86 LEU A CA 1
ATOM 689 C C . LEU A 1 86 ? -1.464 -10.406 9.215 1.00 67.00 86 LEU A C 1
ATOM 691 O O . LEU A 1 86 ? -2.186 -11.391 9.094 1.00 67.00 86 LEU A O 1
ATOM 695 N N . MET A 1 87 ? -0.165 -10.481 8.891 1.00 62.31 87 MET A N 1
ATOM 696 C CA . MET A 1 87 ? 0.452 -11.731 8.414 1.00 62.31 87 MET A CA 1
ATOM 697 C C . MET A 1 87 ? 0.572 -12.805 9.503 1.00 62.31 87 MET A C 1
ATOM 699 O O . MET A 1 87 ? 0.683 -13.981 9.163 1.00 62.31 87 MET A O 1
ATOM 703 N N . ARG A 1 88 ? 0.581 -12.438 10.793 1.00 58.19 88 ARG A N 1
ATOM 704 C CA . ARG A 1 88 ? 0.623 -13.421 11.895 1.00 58.19 88 ARG A CA 1
ATOM 705 C C . ARG A 1 88 ? -0.753 -14.033 12.144 1.00 58.19 88 ARG A C 1
ATOM 707 O O . ARG A 1 88 ? -0.850 -15.183 12.561 1.00 58.19 88 ARG A O 1
ATOM 714 N N . GLU A 1 89 ? -1.785 -13.250 11.877 1.00 63.66 89 GLU A N 1
ATOM 715 C CA . GLU A 1 89 ? -3.202 -13.558 12.005 1.00 63.66 89 GLU A CA 1
ATOM 716 C C . GLU A 1 89 ? -3.754 -14.179 10.716 1.00 63.66 89 GLU A C 1
ATOM 718 O O . GLU A 1 89 ? -4.796 -14.830 10.750 1.00 63.66 89 GLU A O 1
ATOM 723 N N . ALA A 1 90 ? -3.051 -13.987 9.593 1.00 58.84 90 ALA A N 1
ATOM 724 C CA . ALA A 1 90 ? -3.365 -14.528 8.281 1.00 58.84 90 ALA A CA 1
ATOM 725 C C . ALA A 1 90 ? -3.504 -16.052 8.337 1.00 58.84 90 ALA A C 1
ATOM 727 O O . ALA A 1 90 ? -2.565 -16.776 8.665 1.00 58.84 90 ALA A O 1
ATOM 728 N N . ASP A 1 91 ? -4.683 -16.540 7.966 1.00 61.22 91 ASP A N 1
ATOM 729 C CA . ASP A 1 91 ? -4.963 -17.965 7.854 1.00 61.22 91 ASP A CA 1
ATOM 730 C C . ASP A 1 91 ? -4.916 -18.438 6.392 1.00 61.22 91 ASP A C 1
ATOM 732 O O . ASP A 1 91 ? -4.534 -17.704 5.473 1.00 61.22 91 ASP A O 1
ATOM 736 N N . GLY A 1 92 ? -5.327 -19.690 6.165 1.00 54.25 92 GLY A N 1
ATOM 737 C CA . GLY A 1 92 ? -5.379 -20.293 4.834 1.00 54.25 92 GLY A CA 1
ATOM 738 C C . GLY A 1 92 ? -6.139 -19.460 3.794 1.00 54.25 92 GLY A C 1
ATOM 739 O O . GLY A 1 92 ? -5.790 -19.520 2.622 1.00 54.25 92 GLY A O 1
ATOM 740 N N . ARG A 1 93 ? -7.097 -18.611 4.192 1.00 53.91 93 ARG A N 1
ATOM 741 C CA . ARG A 1 93 ? -7.877 -17.765 3.270 1.00 53.91 93 ARG A CA 1
ATOM 742 C C . ARG A 1 93 ? -7.029 -16.646 2.669 1.00 53.91 93 ARG A C 1
ATOM 744 O O . ARG A 1 93 ? -7.165 -16.336 1.489 1.00 53.91 93 ARG A O 1
ATOM 751 N N . VAL A 1 94 ? -6.129 -16.061 3.462 1.00 54.00 94 VAL A N 1
ATOM 752 C CA . VAL A 1 94 ? -5.158 -15.060 2.989 1.00 54.00 94 VAL A CA 1
ATOM 753 C C . VAL A 1 94 ? -4.132 -15.737 2.083 1.00 54.00 94 VAL A C 1
ATOM 755 O O . VAL A 1 94 ? -3.812 -15.229 1.013 1.00 54.00 94 VAL A O 1
ATOM 758 N N . VAL A 1 95 ? -3.681 -16.937 2.451 1.00 53.72 95 VAL A N 1
ATOM 759 C CA . VAL A 1 95 ? -2.783 -17.749 1.618 1.00 53.72 95 VAL A CA 1
ATOM 760 C C . VAL A 1 95 ? -3.436 -18.105 0.279 1.00 53.72 95 VAL A C 1
ATOM 762 O O . VAL A 1 95 ? -2.784 -17.960 -0.751 1.00 53.72 95 VAL A O 1
ATOM 765 N N . ASP A 1 96 ? -4.713 -18.483 0.238 1.00 50.88 96 ASP A N 1
ATOM 766 C CA . ASP A 1 96 ? -5.434 -18.807 -1.003 1.00 50.88 96 ASP A CA 1
ATOM 767 C C . ASP A 1 96 ? -5.582 -17.594 -1.940 1.00 50.88 96 ASP A C 1
ATOM 769 O O . ASP A 1 96 ? -5.505 -17.745 -3.164 1.00 50.88 96 ASP A O 1
ATOM 773 N N . LEU A 1 97 ? -5.712 -16.383 -1.378 1.00 50.78 97 LEU A N 1
ATOM 774 C CA . LEU A 1 97 ? -5.701 -15.120 -2.129 1.00 50.78 97 LEU A CA 1
ATOM 775 C C . LEU A 1 97 ? -4.336 -14.839 -2.791 1.00 50.78 97 LEU A C 1
ATOM 777 O O . LEU A 1 97 ? -4.301 -14.272 -3.883 1.00 50.78 97 LEU A O 1
ATOM 781 N N . PHE A 1 98 ? -3.223 -15.257 -2.171 1.00 47.38 98 PHE A N 1
ATOM 782 C CA . PHE A 1 98 ? -1.854 -15.001 -2.653 1.00 47.38 98 PHE A CA 1
ATOM 783 C C . PHE A 1 98 ? -1.209 -16.171 -3.424 1.00 47.38 98 PHE A C 1
ATOM 785 O O . PHE A 1 98 ? -0.257 -15.961 -4.181 1.00 47.38 98 PHE A O 1
ATOM 792 N N . THR A 1 99 ? -1.684 -17.408 -3.253 1.00 39.16 99 THR A N 1
ATOM 793 C CA . THR A 1 99 ? -1.027 -18.621 -3.789 1.00 39.16 99 THR A CA 1
ATOM 794 C C . THR A 1 99 ? -1.562 -19.099 -5.129 1.00 39.16 99 THR A C 1
ATOM 796 O O . THR A 1 99 ? -0.864 -19.845 -5.822 1.00 39.16 99 THR A O 1
ATOM 799 N N . ARG A 1 100 ? -2.715 -18.609 -5.597 1.00 40.62 100 ARG A N 1
ATOM 800 C CA . ARG A 1 100 ? -3.094 -18.772 -7.008 1.00 40.62 100 ARG A CA 1
ATOM 801 C C . ARG A 1 100 ? -2.288 -17.811 -7.900 1.00 40.62 100 ARG A C 1
ATOM 803 O O . ARG A 1 100 ? -2.860 -16.924 -8.521 1.00 40.62 100 ARG A O 1
ATOM 810 N N . GLY A 1 101 ? -0.964 -18.016 -8.003 1.00 38.59 101 GLY A N 1
ATOM 811 C CA . GLY A 1 101 ? -0.210 -17.579 -9.191 1.00 38.59 101 GLY A CA 1
ATOM 812 C C . GLY A 1 101 ? 1.197 -16.970 -9.085 1.00 38.59 101 GLY A C 1
ATOM 813 O O . GLY A 1 101 ? 1.511 -16.188 -9.976 1.00 38.59 101 GLY A O 1
ATOM 814 N N . SER A 1 102 ? 2.073 -17.295 -8.118 1.00 42.03 102 SER A N 1
ATOM 815 C CA . SER A 1 102 ? 3.367 -16.569 -8.014 1.00 42.03 102 SER A CA 1
ATO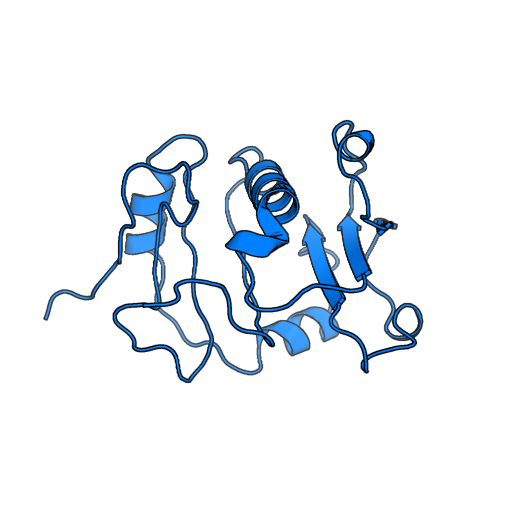M 816 C C . SER A 1 102 ? 4.582 -17.426 -7.619 1.00 42.03 102 SER A C 1
ATOM 818 O O . SER A 1 102 ? 4.706 -17.846 -6.472 1.00 42.03 102 SER A O 1
ATOM 820 N N . HIS A 1 103 ? 5.523 -17.641 -8.552 1.00 39.59 103 HIS A N 1
ATOM 821 C CA . HIS A 1 103 ? 6.781 -18.379 -8.338 1.00 39.59 103 HIS A CA 1
ATOM 822 C C . HIS A 1 103 ? 8.030 -17.465 -8.297 1.00 39.59 103 HIS A C 1
ATOM 824 O O . HIS A 1 103 ? 8.292 -16.703 -9.219 1.00 39.59 103 HIS A O 1
ATOM 830 N N . HIS A 1 104 ? 8.806 -17.618 -7.215 1.00 41.25 104 HIS A N 1
ATOM 831 C CA . HIS A 1 104 ? 10.248 -17.381 -6.996 1.00 41.25 104 HIS A CA 1
ATOM 832 C C . HIS A 1 104 ? 11.038 -16.447 -7.946 1.00 41.25 104 HIS A C 1
ATOM 834 O O . HIS A 1 104 ? 11.509 -16.872 -9.001 1.00 41.25 104 HIS A O 1
ATOM 840 N N . ARG A 1 105 ? 11.330 -15.225 -7.467 1.00 53.41 105 ARG A N 1
ATOM 841 C CA . ARG A 1 105 ? 12.492 -14.361 -7.807 1.00 53.41 105 ARG A CA 1
ATOM 842 C C . ARG A 1 105 ? 12.337 -13.057 -7.000 1.00 53.41 105 ARG A C 1
ATOM 844 O O . ARG A 1 105 ? 11.330 -12.393 -7.196 1.00 53.41 105 ARG A O 1
ATOM 851 N N . SER A 1 106 ? 13.238 -12.680 -6.077 1.00 50.72 106 SER A N 1
ATOM 852 C CA . SER A 1 106 ? 13.103 -11.354 -5.410 1.00 50.72 106 SER A CA 1
ATOM 853 C C . SER A 1 106 ? 14.321 -10.778 -4.672 1.00 50.72 106 SER A C 1
ATOM 855 O O . SER A 1 106 ? 14.395 -9.563 -4.537 1.00 50.72 106 SER A O 1
ATOM 857 N N . LEU A 1 107 ? 15.292 -11.570 -4.199 1.00 46.34 107 LEU A N 1
ATOM 858 C CA . LEU A 1 107 ? 16.170 -11.065 -3.126 1.00 46.34 107 LEU A CA 1
ATOM 859 C C . LEU A 1 107 ? 17.129 -9.922 -3.530 1.00 46.34 107 LEU A C 1
ATOM 861 O O . LEU A 1 107 ? 17.307 -8.974 -2.773 1.00 46.34 107 LEU A O 1
ATOM 865 N N . LYS A 1 108 ? 17.740 -9.973 -4.723 1.00 55.53 108 LYS A N 1
ATOM 866 C CA . LYS A 1 108 ? 18.661 -8.909 -5.181 1.00 55.53 108 LYS A CA 1
ATOM 867 C C . LYS A 1 108 ? 17.939 -7.610 -5.535 1.00 55.53 108 LYS A C 1
ATOM 869 O O . LYS A 1 108 ? 18.399 -6.547 -5.141 1.00 55.53 108 LYS A O 1
ATOM 874 N N . SER A 1 109 ? 16.825 -7.709 -6.259 1.00 58.31 109 SER A N 1
ATOM 875 C CA . SER A 1 109 ? 15.993 -6.555 -6.618 1.00 58.31 109 SER A CA 1
ATOM 876 C C . SER A 1 109 ? 15.415 -5.886 -5.376 1.00 58.31 109 SER A C 1
ATOM 878 O O . SER A 1 109 ? 15.353 -4.667 -5.313 1.00 58.31 109 SER A O 1
ATOM 880 N N . TYR A 1 110 ? 15.052 -6.684 -4.368 1.00 54.19 110 TYR A N 1
ATOM 881 C CA . TYR A 1 110 ? 14.558 -6.184 -3.091 1.00 54.19 110 TYR A CA 1
ATOM 882 C C . TYR A 1 110 ? 15.622 -5.345 -2.382 1.00 54.19 110 TYR A C 1
ATOM 884 O O . TYR A 1 110 ? 15.363 -4.189 -2.075 1.00 54.19 110 TYR A O 1
ATOM 892 N N . ASN A 1 111 ? 16.837 -5.881 -2.217 1.00 58.00 111 ASN A N 1
ATOM 893 C CA . ASN A 1 111 ? 17.918 -5.168 -1.532 1.00 58.00 111 ASN A CA 1
ATOM 894 C C . ASN A 1 111 ? 18.276 -3.828 -2.194 1.00 58.00 111 ASN A C 1
ATOM 896 O O . ASN A 1 111 ? 18.583 -2.873 -1.488 1.00 58.00 111 ASN A O 1
ATOM 900 N N . ASP A 1 112 ? 18.251 -3.758 -3.527 1.00 75.50 112 ASP A N 1
ATOM 901 C CA . ASP A 1 112 ? 18.532 -2.522 -4.265 1.00 75.50 112 ASP A CA 1
ATOM 902 C C . ASP A 1 112 ? 17.392 -1.500 -4.118 1.00 75.50 112 ASP A C 1
ATOM 904 O O . ASP A 1 112 ? 17.623 -0.359 -3.718 1.00 75.50 112 ASP A O 1
ATOM 908 N N . ALA A 1 113 ? 16.148 -1.936 -4.331 1.00 64.56 113 ALA A N 1
ATOM 909 C CA . ALA A 1 113 ? 14.968 -1.081 -4.239 1.00 64.56 113 ALA A CA 1
ATOM 910 C C . ALA A 1 113 ? 14.748 -0.511 -2.826 1.00 64.56 113 ALA A C 1
ATOM 912 O O . ALA A 1 113 ? 14.251 0.605 -2.674 1.00 64.56 113 ALA A O 1
ATOM 913 N N . THR A 1 114 ? 15.143 -1.252 -1.785 1.00 65.25 114 THR A N 1
ATOM 914 C CA . THR A 1 114 ? 15.042 -0.826 -0.380 1.00 65.25 114 THR A CA 1
ATOM 915 C C . THR A 1 114 ? 16.324 -0.189 0.166 1.00 65.25 114 THR A C 1
ATOM 917 O O . THR A 1 114 ? 16.405 0.061 1.367 1.00 65.25 114 THR A O 1
ATOM 920 N N . ALA A 1 115 ? 17.345 0.065 -0.663 1.00 73.44 115 ALA A N 1
ATOM 921 C CA . ALA A 1 115 ? 18.577 0.726 -0.215 1.00 73.44 115 ALA A CA 1
ATOM 922 C C . ALA A 1 115 ? 18.356 2.211 0.131 1.00 73.44 115 ALA A C 1
ATOM 924 O O . ALA A 1 115 ? 19.103 2.790 0.922 1.00 73.44 115 ALA A O 1
ATOM 925 N N . LYS A 1 116 ? 17.324 2.831 -0.453 1.00 70.50 116 LYS A N 1
ATOM 926 C CA . LYS A 1 116 ? 16.902 4.202 -0.144 1.00 70.50 116 LYS A CA 1
ATOM 927 C C . LYS A 1 116 ? 15.913 4.203 1.032 1.00 70.50 116 LYS A C 1
ATOM 929 O O . LYS A 1 116 ? 15.037 3.336 1.076 1.00 70.50 116 LYS A O 1
ATOM 934 N N . PRO A 1 117 ? 15.978 5.184 1.955 1.00 63.12 117 PRO A N 1
ATOM 935 C CA . PRO A 1 117 ? 14.914 5.399 2.934 1.00 63.12 117 PRO A CA 1
ATOM 936 C C . PRO A 1 117 ? 13.555 5.545 2.235 1.00 63.12 117 PRO A C 1
ATOM 938 O O . PRO A 1 117 ? 13.445 6.293 1.268 1.00 63.12 117 PRO A O 1
ATOM 941 N N . HIS A 1 118 ? 12.541 4.817 2.713 1.00 61.97 118 HIS A N 1
ATOM 942 C CA . HIS A 1 118 ? 11.208 4.713 2.092 1.00 61.97 118 HIS A CA 1
ATOM 943 C C . HIS A 1 118 ? 11.184 4.111 0.670 1.00 61.97 118 HIS A C 1
ATOM 945 O O . HIS A 1 118 ? 10.179 4.230 -0.033 1.00 61.97 118 HIS A O 1
ATOM 951 N N . GLY A 1 119 ? 12.264 3.446 0.248 1.00 60.22 119 GLY A N 1
ATOM 952 C CA . GLY A 1 119 ? 12.322 2.681 -0.996 1.00 60.22 119 GLY A CA 1
ATOM 953 C C . GLY A 1 119 ? 11.478 1.404 -0.936 1.00 60.22 119 GLY A C 1
ATOM 954 O O . GLY A 1 119 ? 11.247 0.837 0.134 1.00 60.22 119 GLY A O 1
ATOM 955 N N . TYR A 1 120 ? 10.999 0.950 -2.092 1.00 64.69 120 TYR A N 1
ATOM 956 C CA . TYR A 1 120 ? 10.087 -0.185 -2.208 1.00 64.69 120 TYR A CA 1
ATOM 957 C C . TYR A 1 120 ? 10.334 -0.960 -3.503 1.00 64.69 120 TYR A C 1
ATOM 959 O O . TYR A 1 120 ? 10.635 -0.371 -4.540 1.00 64.69 120 TYR A O 1
ATOM 967 N N . LEU A 1 121 ? 10.161 -2.284 -3.449 1.00 66.38 121 LEU A N 1
ATOM 968 C CA . LEU A 1 121 ? 10.109 -3.138 -4.633 1.00 66.38 121 LEU A CA 1
ATOM 969 C C . LEU A 1 121 ? 8.650 -3.464 -4.951 1.00 66.38 121 LEU A C 1
ATOM 971 O O . LEU A 1 121 ? 7.975 -4.142 -4.178 1.00 66.38 121 LEU A O 1
ATOM 975 N N . PHE A 1 122 ? 8.186 -3.023 -6.108 1.00 70.25 122 PHE A N 1
ATOM 976 C CA . PHE A 1 122 ? 6.915 -3.428 -6.681 1.00 70.25 122 PHE A CA 1
ATOM 977 C C . PHE A 1 122 ? 7.090 -4.713 -7.501 1.00 70.25 122 PHE A C 1
ATOM 979 O O . PHE A 1 122 ? 7.999 -4.810 -8.331 1.00 70.25 122 PHE A O 1
ATOM 986 N N . ILE A 1 123 ? 6.221 -5.703 -7.267 1.00 68.00 123 ILE A N 1
ATOM 987 C CA . ILE A 1 123 ? 6.217 -6.976 -7.996 1.00 68.00 123 ILE A CA 1
ATOM 988 C C . ILE A 1 123 ? 4.872 -7.147 -8.709 1.00 68.00 123 ILE A C 1
ATOM 990 O O . ILE A 1 123 ? 3.844 -7.310 -8.055 1.00 68.00 123 ILE A O 1
ATOM 994 N N . ASP A 1 124 ? 4.887 -7.149 -10.044 1.00 67.06 124 ASP A N 1
ATOM 995 C CA . ASP A 1 124 ? 3.715 -7.448 -10.870 1.00 67.06 124 ASP A CA 1
ATOM 996 C C . ASP A 1 124 ? 3.597 -8.961 -11.121 1.00 67.06 124 ASP A C 1
ATOM 998 O O . ASP A 1 124 ? 4.368 -9.581 -11.867 1.00 67.06 124 ASP A O 1
ATOM 1002 N N . LEU A 1 125 ? 2.598 -9.554 -10.473 1.00 61.38 125 LEU A N 1
ATOM 1003 C CA . LEU A 1 125 ? 2.317 -10.987 -10.487 1.00 61.38 125 LEU A CA 1
ATOM 1004 C C . LEU A 1 125 ? 1.316 -11.393 -11.575 1.00 61.38 125 LEU A C 1
ATOM 1006 O O . LEU A 1 125 ? 1.000 -12.575 -11.722 1.00 61.38 125 LEU A O 1
ATOM 1010 N N . LYS A 1 126 ? 0.825 -10.451 -12.386 1.00 68.50 126 LYS A N 1
ATOM 1011 C CA . LYS A 1 126 ? -0.084 -10.771 -13.485 1.00 68.50 126 LYS A CA 1
ATOM 1012 C C . LYS A 1 126 ? 0.622 -11.687 -14.485 1.00 68.50 126 LYS A C 1
ATOM 1014 O O . LYS A 1 126 ? 1.684 -11.358 -15.014 1.00 68.50 126 LYS A O 1
ATOM 1019 N N . GLN A 1 127 ? 0.032 -12.847 -14.784 1.00 59.22 127 GLN A N 1
ATOM 1020 C CA . GLN A 1 127 ? 0.658 -13.835 -15.678 1.00 59.22 127 GLN A CA 1
ATOM 1021 C C . GLN A 1 127 ? 0.987 -13.249 -17.058 1.00 59.22 127 GLN A C 1
ATOM 1023 O O . GLN A 1 127 ? 2.034 -13.564 -17.617 1.00 59.22 127 GLN A O 1
ATOM 1028 N N . SER A 1 128 ? 0.142 -12.344 -17.564 1.00 70.25 128 SER A N 1
ATOM 1029 C CA . SER A 1 128 ? 0.328 -11.685 -18.860 1.00 70.25 128 SER A CA 1
ATOM 1030 C C . SER A 1 128 ? 1.379 -10.570 -18.868 1.00 70.25 128 SER A C 1
ATOM 1032 O O . SER A 1 128 ? 1.681 -10.057 -19.943 1.00 70.25 128 SER A O 1
ATOM 1034 N N . THR A 1 129 ? 1.891 -10.135 -17.712 1.00 73.75 129 THR A N 1
ATOM 1035 C CA . THR A 1 129 ? 2.917 -9.086 -17.660 1.00 73.75 129 THR A CA 1
ATOM 1036 C C . THR A 1 129 ? 4.257 -9.657 -18.132 1.00 73.75 129 THR A C 1
ATOM 1038 O O . THR A 1 129 ? 4.708 -10.660 -17.578 1.00 73.75 129 THR A O 1
ATOM 1041 N N . PRO A 1 130 ? 4.917 -9.059 -19.145 1.00 77.69 130 PRO A N 1
ATOM 1042 C CA . PRO A 1 130 ? 6.234 -9.512 -19.587 1.00 77.69 130 PRO A CA 1
ATOM 1043 C C . PRO A 1 130 ? 7.257 -9.513 -18.444 1.00 77.69 130 PRO A C 1
ATOM 1045 O O . PRO A 1 130 ? 7.291 -8.579 -17.649 1.00 77.69 130 PRO A O 1
ATOM 1048 N N . ASP A 1 131 ? 8.142 -10.515 -18.406 1.00 73.31 131 ASP A N 1
ATOM 1049 C CA . ASP A 1 131 ? 9.124 -10.709 -17.321 1.00 73.31 131 ASP A CA 1
ATOM 1050 C C . ASP A 1 131 ? 9.990 -9.473 -17.028 1.00 73.31 131 ASP A C 1
ATOM 1052 O O . ASP A 1 131 ? 10.346 -9.219 -15.879 1.00 73.31 131 ASP A O 1
ATOM 1056 N N . ILE A 1 132 ? 10.299 -8.680 -18.057 1.00 81.62 132 ILE A N 1
ATOM 1057 C CA . ILE A 1 132 ? 11.097 -7.450 -17.942 1.00 81.62 132 ILE A CA 1
ATOM 1058 C C . ILE A 1 132 ? 10.382 -6.328 -17.174 1.00 81.62 132 ILE A C 1
ATOM 1060 O O . ILE A 1 132 ? 11.034 -5.407 -16.697 1.00 81.62 132 ILE A O 1
ATOM 1064 N N . TYR A 1 133 ? 9.060 -6.424 -17.042 1.00 78.81 133 TYR A N 1
ATOM 1065 C CA . TYR A 1 133 ? 8.197 -5.486 -16.331 1.00 78.81 133 TYR A CA 1
ATOM 1066 C C . TYR A 1 133 ? 7.576 -6.149 -15.103 1.00 78.81 133 TYR A C 1
ATOM 1068 O O . TYR A 1 133 ? 6.445 -5.839 -14.755 1.00 78.81 133 TYR A O 1
ATOM 1076 N N . ARG A 1 134 ? 8.239 -7.122 -14.468 1.00 76.12 134 ARG A N 1
ATOM 1077 C CA . ARG A 1 134 ? 7.713 -7.741 -13.238 1.00 76.12 134 ARG A CA 1
ATOM 1078 C C . ARG A 1 134 ? 8.246 -7.110 -11.967 1.00 76.12 134 ARG A C 1
ATOM 1080 O O . ARG A 1 134 ? 7.554 -7.148 -10.963 1.00 76.12 134 ARG A O 1
ATOM 1087 N N . TYR A 1 135 ? 9.440 -6.533 -11.998 1.00 73.62 135 TYR A N 1
ATOM 1088 C CA . TYR A 1 135 ? 10.129 -6.030 -10.813 1.00 73.62 135 TYR A CA 1
ATOM 1089 C C . TYR A 1 135 ? 10.495 -4.570 -11.019 1.00 73.62 135 TYR A C 1
ATOM 1091 O O . TYR A 1 135 ? 11.261 -4.267 -11.934 1.00 73.62 135 TYR A O 1
ATOM 1099 N N . HIS A 1 136 ? 9.959 -3.685 -10.182 1.00 81.00 136 HIS A N 1
ATOM 1100 C CA . HIS A 1 136 ? 10.021 -2.246 -10.418 1.00 81.00 136 HIS A CA 1
ATOM 1101 C C . HIS A 1 136 ? 10.258 -1.489 -9.119 1.00 81.00 136 HIS A C 1
ATOM 1103 O O . HIS A 1 136 ? 9.766 -1.900 -8.072 1.00 81.00 136 HIS A O 1
ATOM 1109 N N . ALA A 1 137 ? 10.953 -0.364 -9.188 1.00 78.06 137 ALA A N 1
ATOM 1110 C CA . ALA A 1 137 ? 11.011 0.626 -8.118 1.00 78.06 137 ALA A CA 1
ATOM 1111 C C . ALA A 1 137 ? 10.715 2.009 -8.700 1.00 78.06 137 ALA A C 1
ATOM 1113 O O . ALA A 1 137 ? 10.888 2.222 -9.901 1.00 78.06 137 ALA A O 1
ATOM 1114 N N . GLU A 1 138 ? 10.291 2.935 -7.841 1.00 82.81 138 GLU A N 1
ATOM 1115 C CA . GLU A 1 138 ? 9.970 4.311 -8.242 1.00 82.81 138 GLU A CA 1
ATOM 1116 C C . GLU A 1 138 ? 8.837 4.375 -9.299 1.00 82.81 138 GLU A C 1
ATOM 1118 O O . GLU A 1 138 ? 8.967 4.886 -10.405 1.00 82.81 138 GLU A O 1
ATOM 1123 N N . ILE A 1 139 ? 7.698 3.761 -8.975 1.00 78.56 139 ILE A N 1
ATOM 1124 C CA . ILE A 1 139 ? 6.520 3.659 -9.841 1.00 78.56 139 ILE A CA 1
ATOM 1125 C C . ILE A 1 139 ? 5.567 4.863 -9.749 1.00 78.56 139 ILE A C 1
ATOM 1127 O O . ILE A 1 139 ? 4.583 4.880 -10.492 1.00 78.56 139 ILE A O 1
ATOM 1131 N N . PHE A 1 140 ? 5.782 5.831 -8.847 1.00 76.31 140 PHE A N 1
ATOM 1132 C CA . PHE A 1 140 ? 4.855 6.960 -8.699 1.00 76.31 140 PHE A CA 1
ATOM 1133 C C . PHE A 1 140 ? 5.143 8.087 -9.699 1.00 76.31 140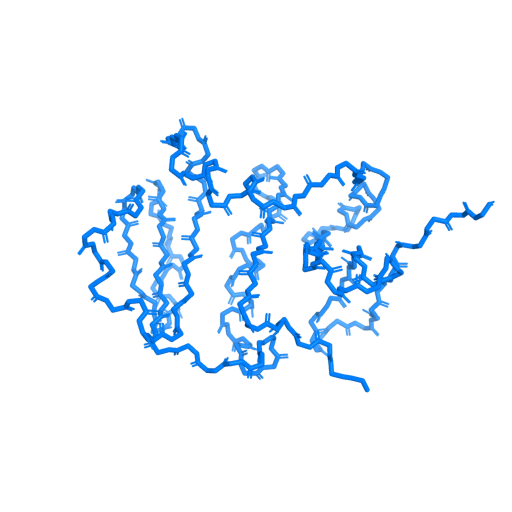 PHE A C 1
ATOM 1135 O O . PHE A 1 140 ? 6.296 8.293 -10.073 1.00 76.31 140 PHE A O 1
ATOM 1142 N N . PRO A 1 141 ? 4.120 8.870 -10.099 1.00 73.12 141 PRO A N 1
ATOM 1143 C CA . PRO A 1 141 ? 4.283 10.001 -11.025 1.00 73.12 141 PRO A CA 1
ATOM 1144 C C . PRO A 1 141 ? 5.277 11.073 -10.557 1.00 73.12 141 PRO A C 1
ATOM 1146 O O . PRO A 1 141 ? 5.848 11.796 -11.367 1.00 73.12 141 PRO A O 1
ATOM 1149 N N . ASP A 1 142 ? 5.426 11.195 -9.246 1.00 77.25 142 ASP A N 1
ATOM 1150 C CA . ASP A 1 142 ? 6.269 12.141 -8.529 1.00 77.25 142 ASP A CA 1
ATOM 1151 C C . ASP A 1 142 ? 7.673 11.580 -8.222 1.00 77.25 142 ASP A C 1
ATOM 1153 O O . ASP A 1 142 ? 8.511 12.291 -7.666 1.00 77.25 142 ASP A O 1
ATOM 1157 N N . ASP A 1 143 ? 7.961 10.336 -8.622 1.00 75.44 143 ASP A N 1
ATOM 1158 C CA . ASP A 1 143 ? 9.320 9.795 -8.625 1.00 75.44 143 ASP A CA 1
ATOM 1159 C C . ASP A 1 143 ? 10.070 10.212 -9.915 1.00 75.44 143 ASP A C 1
ATOM 1161 O O . ASP A 1 143 ? 9.479 10.419 -10.976 1.00 75.44 143 ASP A O 1
ATOM 1165 N N . TYR A 1 144 ? 11.397 10.369 -9.838 1.00 73.62 144 TYR A N 1
ATOM 1166 C CA . TYR A 1 144 ? 12.198 10.899 -10.956 1.00 73.62 144 TYR A CA 1
ATOM 1167 C C . TYR A 1 144 ? 12.441 9.879 -12.076 1.00 73.62 144 TYR A C 1
ATOM 1169 O O . TYR A 1 144 ? 12.623 10.262 -13.234 1.00 73.62 144 TYR A O 1
ATOM 1177 N N . PHE A 1 145 ? 12.484 8.591 -11.740 1.00 76.06 145 PHE A N 1
ATOM 1178 C CA . PHE A 1 145 ? 12.785 7.504 -12.667 1.00 76.06 145 PHE A CA 1
ATOM 1179 C C . PHE A 1 145 ? 11.847 6.332 -12.411 1.00 76.06 145 PHE A C 1
ATOM 1181 O O . PHE A 1 145 ? 11.337 6.201 -11.317 1.00 76.06 145 PHE 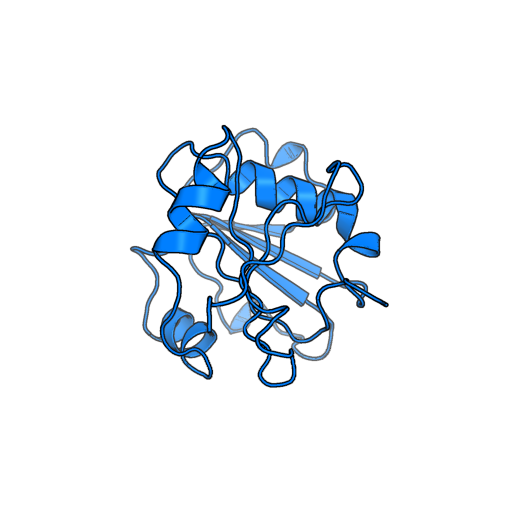A O 1
ATOM 1188 N N . ASN A 1 146 ? 11.664 5.450 -13.395 1.00 79.12 146 ASN A N 1
ATOM 1189 C CA . ASN A 1 146 ? 11.030 4.150 -13.186 1.00 79.12 146 ASN A CA 1
ATOM 1190 C C . ASN A 1 146 ? 12.084 3.066 -13.432 1.00 79.12 146 ASN A C 1
ATOM 1192 O O . ASN A 1 146 ? 12.591 2.926 -14.553 1.00 79.12 146 ASN A O 1
ATOM 1196 N N . TYR A 1 147 ? 12.479 2.359 -12.376 1.00 81.88 147 TYR A N 1
ATOM 1197 C CA . TYR A 1 147 ? 13.545 1.363 -12.437 1.00 81.88 147 TYR A CA 1
ATOM 1198 C C . TYR A 1 147 ? 12.960 -0.023 -12.659 1.00 81.88 147 TYR A C 1
ATOM 1200 O O . TYR A 1 147 ? 12.239 -0.520 -11.806 1.00 81.88 147 TYR A O 1
ATOM 1208 N N . PHE A 1 148 ? 13.344 -0.685 -13.752 1.00 82.75 148 PHE A N 1
ATOM 1209 C CA . PHE A 1 148 ? 12.988 -2.079 -14.019 1.00 82.75 148 PHE A CA 1
ATOM 1210 C C . PHE A 1 148 ? 14.164 -3.010 -13.718 1.00 82.75 148 PHE A C 1
ATOM 1212 O O . PHE A 1 148 ? 15.254 -2.863 -14.280 1.00 82.75 148 PHE A O 1
ATOM 1219 N N . TYR A 1 149 ? 13.941 -4.015 -12.873 1.00 76.81 149 TYR A N 1
ATOM 1220 C CA . TYR A 1 149 ? 14.944 -5.031 -12.568 1.00 76.81 149 TYR A CA 1
ATOM 1221 C C . TYR A 1 149 ? 14.847 -6.191 -13.555 1.00 76.81 149 TYR A C 1
ATOM 1223 O O . TYR A 1 149 ? 14.010 -7.086 -13.423 1.00 76.81 149 TYR A O 1
ATOM 1231 N N . VAL A 1 150 ? 15.753 -6.190 -14.532 1.00 79.38 150 VAL A N 1
ATOM 1232 C CA . VAL A 1 150 ? 15.847 -7.229 -15.565 1.00 79.38 150 VAL A CA 1
ATOM 1233 C C . VAL A 1 150 ? 16.991 -8.200 -15.233 1.00 79.38 150 VAL A C 1
ATOM 1235 O O . VAL A 1 150 ? 18.074 -7.751 -14.846 1.00 79.38 150 VAL A O 1
ATOM 1238 N N . PRO A 1 151 ? 16.811 -9.529 -15.380 1.00 62.19 151 PRO A N 1
ATOM 1239 C CA . PRO A 1 151 ? 17.904 -10.483 -15.214 1.00 62.19 151 PRO A CA 1
ATOM 1240 C C . PRO A 1 151 ? 19.050 -10.190 -16.188 1.00 62.19 151 PRO A C 1
ATOM 1242 O O . PRO A 1 151 ? 18.818 -9.954 -17.376 1.00 62.19 151 PRO A O 1
ATOM 1245 N N . LYS A 1 152 ? 20.296 -10.257 -15.708 1.00 65.19 152 LYS A N 1
ATOM 1246 C CA . LYS A 1 152 ? 21.446 -10.344 -16.616 1.00 65.19 152 LYS A CA 1
ATOM 1247 C C . LYS A 1 152 ? 21.367 -11.691 -17.344 1.00 65.19 152 LYS A C 1
ATOM 1249 O O . LYS A 1 152 ? 21.171 -12.709 -16.683 1.00 65.19 152 LYS A O 1
ATOM 1254 N N . LYS A 1 153 ? 21.447 -11.653 -18.679 1.00 55.78 153 LYS A N 1
ATOM 1255 C CA . LYS A 1 153 ? 21.589 -12.852 -19.517 1.00 55.78 153 LYS A CA 1
ATOM 1256 C C . LYS A 1 153 ? 22.863 -13.610 -19.169 1.00 55.78 153 LYS A C 1
ATOM 1258 O O . LYS A 1 153 ? 23.849 -12.933 -18.797 1.00 55.78 153 LYS A O 1
#

Foldseek 3Di:
DQLADEPPFDWDWDDDPPLCSVVVVQLCQVCVVNRHPDDFPAEEEEDQDDDPCVVVHPRYHYDYADDDPVVCPPPPTRYHYHYPPCPVVDDVVNVVVVVVFDDDDDDPLQCVQSVDRSGTWIATRPPPDPPQSGTWTQSDPPGPDIDTDDDDD

pLDDT: mean 72.58, std 13.53, range [38.59, 90.31]

InterPro domains:
  IPR027417 P-loop containing nucleoside triphosphate hydrolase [G3DSA:3.40.50.300] (2-137)
  IPR027417 P-loop containing nucleoside triphosphate hydrolase [SSF52540] (5-89)

Secondary structure (DSSP, 8-state):
---SBPSS--------TTSSHHHHHHHHHHTHHHHBSS--SEEEEEESS--TTGGG-SS-EEEESSPPGGG---TTS-EEEEEES-TTT--HHHHHHHHSS--S--HHHHHHHTSSTT---EE---TTS-GGGSEEE--STTSS--EE-PPP-

Sequence (153 aa):
MDLRMKHPFCALIAGPSSCGKTFLVSRLLTHKAHMFDVNFQSTVWCYSECQTFYDTLKDVKFVEGLPNVNDFPHWDSPTLIIIDDLMREADGRVVDLFTRGSHHRSLKSYNDATAKPHGYLFIDLKQSTPDIYRYHAEIFPDDYFNYFYVPKK

Organism: Ladona fulva (NCBI:txid123851)

Radius of gyration: 15.66 Å; chains: 1; bounding box: 43×32×38 Å